Protein AF-A0A1A9EWR2-F1 (afdb_monomer_lite)

Sequence (98 aa):
MKRVVPVLILAWLPQLAFANCALDQQFCRTECEVRHFTDDAAVTGCKARCAVQRAICSTGKGAETAVELGKEGADAAVEASKDAWEGTKSFIKGISEP

Secondary structure (DSSP, 8-state):
--SSHHHHHHTSTTHHHHHHHHHHHHHHHHHHHHHTTT-HHHHHHHHHHHHHHHHHHHHS-TTHHHHHHHHHHHHHHHHHHHHHHHHHHHHHHHHH--

Radius of gyration: 23.82 Å; chains: 1; bounding box: 82×18×53 Å

Foldseek 3Di:
DPPPPVVVVVVPVVVVLLVVLVVQLVVQLVVLCVVQVPPVPSSVVSNVVSVLSSVCSVVVPRDPVVVVCVVVVVVVVVVVVVVVVVVVVVVVVVVVPD

Organism: NCBI:txid1821621

pLDDT: mean 70.27, std 13.45, range [47.06, 91.62]

Structure (mmCIF, N/CA/C/O backbone):
data_AF-A0A1A9EWR2-F1
#
_entry.id   AF-A0A1A9EWR2-F1
#
loop_
_atom_site.group_PDB
_atom_site.id
_atom_site.type_symbol
_atom_site.label_atom_id
_atom_site.label_alt_id
_atom_site.label_comp_id
_atom_site.label_asym_id
_atom_site.label_entity_id
_atom_site.label_seq_id
_atom_site.pdbx_PDB_ins_code
_atom_site.Cartn_x
_atom_site.Cartn_y
_atom_site.Cartn_z
_atom_site.occupancy
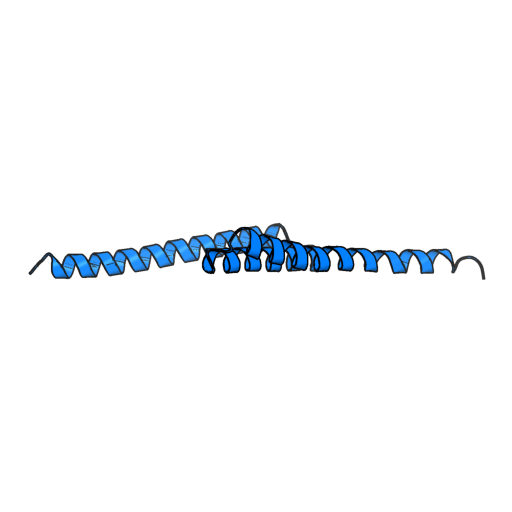_atom_site.B_iso_or_equiv
_atom_site.auth_seq_id
_atom_site.au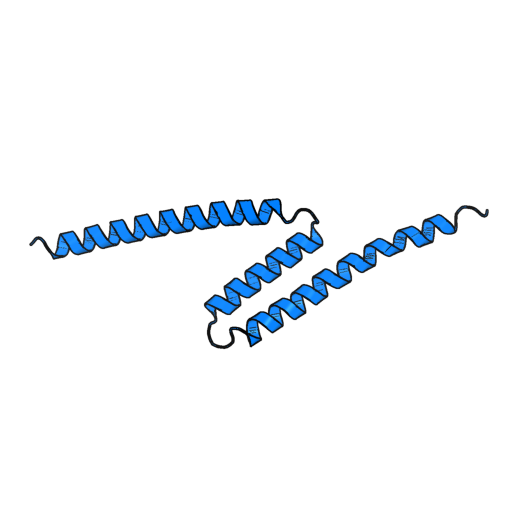th_comp_id
_atom_site.auth_asym_id
_atom_site.auth_atom_id
_atom_site.pdbx_PDB_model_num
ATOM 1 N N . MET A 1 1 ? 34.102 -0.776 -37.502 1.00 47.06 1 MET A N 1
ATOM 2 C CA . MET A 1 1 ? 33.338 -1.365 -36.377 1.00 47.06 1 MET A CA 1
ATOM 3 C C . MET A 1 1 ? 33.822 -0.772 -35.049 1.00 47.06 1 MET A C 1
ATOM 5 O O . MET A 1 1 ? 34.659 -1.367 -34.395 1.00 47.06 1 MET A O 1
ATOM 9 N N . LYS A 1 2 ? 33.427 0.458 -34.687 1.00 49.97 2 LYS A N 1
ATOM 10 C CA . LYS A 1 2 ? 33.910 1.110 -33.439 1.00 49.97 2 LYS A CA 1
ATOM 11 C C . LYS A 1 2 ? 32.907 2.079 -32.789 1.00 49.97 2 LYS A C 1
ATOM 13 O O . LYS A 1 2 ? 33.206 2.655 -31.756 1.00 49.97 2 LYS A O 1
ATOM 18 N N . ARG A 1 3 ? 31.711 2.241 -33.375 1.00 53.72 3 ARG A N 1
ATOM 19 C CA . ARG A 1 3 ? 30.647 3.151 -32.898 1.00 53.72 3 ARG A CA 1
ATOM 20 C C . ARG A 1 3 ? 29.394 2.443 -32.365 1.00 53.72 3 ARG A C 1
ATOM 22 O O . ARG A 1 3 ? 28.457 3.112 -31.962 1.00 53.72 3 ARG A O 1
ATOM 29 N N . VAL A 1 4 ? 29.377 1.108 -32.351 1.00 54.19 4 VAL A N 1
ATOM 30 C CA . VAL A 1 4 ? 28.228 0.297 -31.889 1.00 54.19 4 VAL A CA 1
ATOM 31 C C . VAL A 1 4 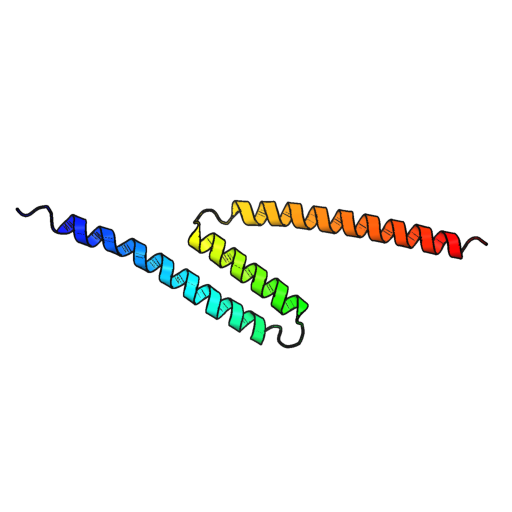? 28.269 -0.030 -30.390 1.00 54.19 4 VAL A C 1
ATOM 33 O O . VAL A 1 4 ? 27.254 -0.399 -29.816 1.00 54.19 4 VAL A O 1
ATOM 36 N N . VAL A 1 5 ? 29.419 0.160 -29.737 1.00 55.06 5 VAL A N 1
ATOM 37 C CA . VAL A 1 5 ? 29.623 -0.150 -28.310 1.00 55.06 5 VAL A CA 1
ATOM 38 C C . VAL A 1 5 ? 28.905 0.811 -27.337 1.00 55.06 5 VAL A C 1
ATOM 40 O O . VAL A 1 5 ? 28.362 0.314 -26.355 1.00 55.06 5 VAL A O 1
ATOM 43 N N . PRO A 1 6 ? 28.814 2.143 -27.557 1.00 53.56 6 PRO A N 1
ATOM 44 C CA . PRO A 1 6 ? 28.221 3.025 -26.547 1.00 53.56 6 PRO A CA 1
ATOM 45 C C . PRO A 1 6 ? 26.686 2.941 -26.496 1.00 53.56 6 PRO A C 1
ATOM 47 O O . PRO A 1 6 ? 26.094 3.240 -25.465 1.00 53.56 6 PRO A O 1
ATOM 50 N N . VAL A 1 7 ? 26.034 2.497 -27.577 1.00 54.75 7 VAL A N 1
ATOM 51 C CA . VAL A 1 7 ? 24.565 2.378 -27.646 1.00 54.75 7 VAL A CA 1
ATOM 52 C C . VAL A 1 7 ? 24.057 1.179 -26.838 1.00 54.75 7 VAL A C 1
ATOM 54 O O . VAL A 1 7 ? 22.976 1.245 -26.260 1.00 54.75 7 VAL A O 1
ATOM 57 N N . LEU A 1 8 ? 24.849 0.107 -26.726 1.00 54.69 8 LEU A N 1
ATOM 58 C CA . LEU A 1 8 ? 24.445 -1.087 -25.981 1.00 54.69 8 LEU A CA 1
ATOM 59 C C . LEU A 1 8 ? 24.399 -0.869 -24.458 1.00 54.69 8 LEU A C 1
ATOM 61 O O . LEU A 1 8 ? 23.637 -1.549 -23.781 1.00 54.69 8 LEU A O 1
ATOM 65 N N . ILE A 1 9 ? 25.175 0.080 -23.919 1.00 58.78 9 ILE A N 1
ATOM 66 C CA . ILE A 1 9 ? 25.259 0.338 -22.469 1.00 58.78 9 ILE A CA 1
ATOM 67 C C . ILE A 1 9 ? 24.085 1.208 -21.984 1.00 58.78 9 ILE A C 1
ATOM 69 O O . ILE A 1 9 ? 23.573 0.992 -20.888 1.00 58.78 9 ILE A O 1
ATOM 73 N N . LEU A 1 10 ? 23.579 2.132 -22.813 1.00 54.31 10 LEU A N 1
ATOM 74 C CA . LEU A 1 10 ? 22.406 2.949 -22.463 1.00 54.31 10 LEU A CA 1
ATOM 75 C C . LEU A 1 10 ? 21.079 2.171 -22.464 1.00 54.31 10 LEU A C 1
ATOM 77 O O . LEU A 1 10 ? 20.106 2.634 -21.875 1.00 54.31 10 LEU A O 1
ATOM 81 N N . ALA A 1 11 ? 21.030 0.987 -23.076 1.00 55.28 11 ALA A N 1
ATOM 82 C CA . ALA A 1 11 ? 19.821 0.165 -23.125 1.00 55.28 11 ALA A CA 1
ATOM 83 C C . ALA A 1 11 ? 19.534 -0.611 -21.818 1.00 55.28 11 ALA A C 1
ATOM 85 O O . ALA A 1 11 ? 18.460 -1.190 -21.683 1.00 55.28 11 ALA A O 1
ATOM 86 N N . TRP A 1 12 ? 20.465 -0.619 -20.853 1.00 47.25 12 TRP A N 1
ATOM 87 C CA . TRP A 1 12 ? 20.360 -1.414 -19.616 1.00 47.25 12 TRP A CA 1
ATOM 88 C C . TRP A 1 12 ? 19.943 -0.597 -18.382 1.00 47.25 12 TRP A C 1
ATOM 90 O O . TRP A 1 12 ? 19.533 -1.167 -17.375 1.00 47.25 12 TRP A O 1
ATOM 100 N N . LEU A 1 13 ? 19.964 0.739 -18.451 1.00 52.50 13 LEU A N 1
ATOM 101 C CA . LEU A 1 13 ? 19.504 1.590 -17.349 1.00 52.50 13 LEU A CA 1
ATOM 102 C C . LEU A 1 13 ? 17.998 1.508 -17.015 1.00 52.50 13 LEU A C 1
ATOM 104 O O . LEU A 1 13 ? 17.677 1.648 -15.833 1.00 52.50 13 LEU A O 1
ATOM 108 N N . PRO A 1 14 ? 17.051 1.255 -17.948 1.00 53.59 14 PRO A N 1
ATOM 109 C CA . PRO A 1 14 ? 15.631 1.257 -17.586 1.00 53.59 14 PRO A CA 1
ATOM 110 C C . PRO A 1 14 ? 15.223 0.070 -16.698 1.00 53.59 14 PRO A C 1
ATOM 112 O O . PRO A 1 14 ? 14.124 0.069 -16.156 1.00 53.59 14 PRO A O 1
ATOM 115 N N . GLN A 1 15 ? 16.099 -0.921 -16.495 1.00 52.47 15 GLN A N 1
ATOM 116 C CA . GLN A 1 15 ? 15.821 -2.098 -15.661 1.00 52.47 15 GLN A CA 1
ATOM 117 C C . GLN A 1 15 ? 15.844 -1.756 -14.155 1.00 52.47 15 GLN A C 1
ATOM 119 O O . GLN A 1 15 ? 15.219 -2.446 -13.353 1.00 52.47 15 GLN A O 1
ATOM 124 N N . LEU A 1 16 ? 16.531 -0.675 -13.763 1.00 53.00 16 LEU A N 1
ATOM 125 C CA . LEU A 1 16 ? 16.710 -0.286 -12.357 1.00 53.00 16 LEU A CA 1
ATOM 126 C C . LEU A 1 16 ? 15.482 0.425 -11.764 1.00 53.00 16 LEU A C 1
ATOM 128 O O . LEU A 1 16 ? 15.277 0.376 -10.553 1.00 53.00 16 LEU A O 1
ATOM 132 N N . ALA A 1 17 ? 14.626 1.027 -12.596 1.00 53.00 17 ALA A N 1
ATOM 133 C CA . ALA A 1 17 ? 13.398 1.677 -12.128 1.00 53.00 17 ALA A CA 1
ATOM 134 C C . ALA A 1 17 ? 12.356 0.662 -11.613 1.00 53.00 17 ALA A C 1
ATOM 136 O O . ALA A 1 17 ? 11.639 0.933 -10.652 1.00 53.00 17 ALA A O 1
ATOM 137 N N . PHE A 1 18 ? 12.318 -0.544 -12.191 1.00 52.56 18 PHE A N 1
ATOM 138 C CA . PHE A 1 18 ? 11.390 -1.605 -11.783 1.00 52.56 18 PHE A CA 1
ATOM 139 C C . PHE A 1 18 ? 11.752 -2.245 -10.435 1.00 52.56 18 PHE A C 1
ATOM 141 O O . PHE A 1 18 ? 10.867 -2.746 -9.738 1.00 52.56 18 PHE A O 1
ATOM 148 N N . ALA A 1 19 ? 13.030 -2.206 -10.042 1.00 54.16 19 ALA A N 1
ATOM 149 C CA . ALA A 1 19 ? 13.489 -2.775 -8.778 1.00 54.16 19 ALA A CA 1
ATOM 150 C C . ALA A 1 19 ? 13.001 -1.965 -7.566 1.00 54.16 19 ALA A C 1
ATOM 152 O O . ALA A 1 19 ? 12.644 -2.551 -6.544 1.00 54.16 19 ALA A O 1
ATOM 153 N N . ASN A 1 20 ? 12.911 -0.635 -7.692 1.00 64.25 20 ASN A N 1
ATOM 154 C CA . ASN A 1 20 ? 12.531 0.224 -6.573 1.00 64.25 20 ASN A CA 1
ATOM 155 C C . ASN A 1 20 ? 11.036 0.095 -6.239 1.00 64.25 20 ASN A C 1
ATOM 157 O O . ASN A 1 20 ? 10.694 -0.107 -5.083 1.00 64.25 20 ASN A O 1
ATOM 161 N N . CYS A 1 21 ? 10.144 0.085 -7.239 1.00 71.25 21 CYS A N 1
ATOM 162 C CA . CYS A 1 21 ? 8.694 0.016 -7.001 1.00 71.25 21 CYS A CA 1
ATOM 163 C C . CYS A 1 21 ? 8.231 -1.311 -6.364 1.00 71.25 21 CYS A C 1
ATOM 165 O O . CYS A 1 21 ? 7.262 -1.345 -5.604 1.00 71.25 21 CYS A O 1
ATOM 167 N N . ALA A 1 22 ? 8.883 -2.430 -6.702 1.00 73.00 22 ALA A N 1
ATOM 168 C CA . ALA A 1 22 ? 8.530 -3.735 -6.146 1.00 73.00 22 ALA A CA 1
ATOM 169 C C . ALA A 1 22 ? 8.991 -3.888 -4.690 1.00 73.00 22 ALA A C 1
ATOM 171 O O . ALA A 1 22 ? 8.261 -4.464 -3.879 1.00 73.00 22 ALA A O 1
ATOM 172 N N . LEU A 1 23 ? 10.168 -3.342 -4.371 1.00 79.06 23 LEU A N 1
ATOM 173 C CA . LEU A 1 23 ? 10.699 -3.298 -3.013 1.00 79.06 23 LEU A CA 1
ATOM 174 C C . LEU A 1 23 ? 9.870 -2.355 -2.129 1.00 79.06 23 LEU A C 1
ATOM 176 O O . LEU A 1 23 ? 9.526 -2.718 -1.005 1.00 79.06 23 LEU A O 1
ATOM 180 N N . ASP A 1 24 ? 9.451 -1.211 -2.677 1.00 79.12 24 ASP A N 1
ATOM 181 C CA . ASP A 1 24 ? 8.576 -0.246 -2.004 1.00 79.12 24 ASP A CA 1
ATOM 182 C C . ASP A 1 24 ? 7.217 -0.866 -1.644 1.00 79.12 24 ASP A C 1
ATOM 184 O O . ASP A 1 24 ? 6.724 -0.713 -0.531 1.00 79.12 24 ASP A O 1
ATOM 188 N N . GLN A 1 25 ? 6.639 -1.686 -2.533 1.00 80.94 25 GLN A N 1
ATOM 189 C CA . GLN A 1 25 ? 5.386 -2.391 -2.238 1.00 80.94 25 GLN A CA 1
ATOM 190 C C . GLN A 1 25 ? 5.518 -3.375 -1.060 1.00 80.94 25 GLN A C 1
ATOM 192 O O . GLN A 1 25 ? 4.582 -3.508 -0.268 1.00 80.94 25 GLN A O 1
ATOM 197 N N . GLN A 1 26 ? 6.644 -4.089 -0.955 1.00 83.44 26 GLN A N 1
ATOM 198 C CA . GLN A 1 26 ? 6.903 -5.004 0.163 1.00 83.44 26 GLN A CA 1
ATOM 199 C C . GLN A 1 26 ? 7.088 -4.235 1.475 1.00 83.44 26 GLN A C 1
ATOM 201 O O . GLN A 1 26 ? 6.466 -4.590 2.478 1.00 83.44 26 GLN A O 1
ATOM 206 N N . PHE A 1 27 ? 7.869 -3.152 1.457 1.00 86.94 27 PHE A N 1
ATOM 207 C CA . PHE A 1 27 ? 8.072 -2.301 2.629 1.00 86.94 27 PHE A CA 1
ATOM 208 C C . PHE A 1 27 ? 6.775 -1.630 3.085 1.00 86.94 27 PHE A C 1
ATOM 210 O O . PHE A 1 27 ? 6.409 -1.753 4.249 1.00 86.94 27 PHE A O 1
ATOM 217 N N . CYS A 1 28 ? 6.030 -1.020 2.164 1.00 86.56 28 CYS A N 1
ATOM 218 C CA . CYS A 1 28 ? 4.764 -0.347 2.447 1.00 86.56 28 CYS A CA 1
ATOM 219 C C . CYS A 1 28 ? 3.726 -1.321 3.028 1.00 86.56 28 CYS A C 1
ATOM 221 O O . CYS A 1 28 ? 3.095 -1.028 4.040 1.00 86.56 28 CYS A O 1
ATOM 223 N N . ARG A 1 29 ? 3.586 -2.530 2.458 1.00 86.44 29 ARG A N 1
ATOM 224 C CA . ARG A 1 29 ? 2.669 -3.555 2.993 1.00 86.44 29 ARG A CA 1
ATOM 225 C C . ARG A 1 29 ? 3.042 -3.971 4.418 1.00 86.44 29 ARG A C 1
ATOM 227 O O . ARG A 1 29 ? 2.156 -4.088 5.262 1.00 86.44 29 ARG A O 1
ATOM 234 N N . THR A 1 30 ? 4.331 -4.180 4.666 1.00 89.88 30 THR A N 1
ATOM 235 C CA . THR A 1 30 ? 4.836 -4.595 5.981 1.00 89.88 30 THR A CA 1
ATOM 236 C C . THR A 1 30 ? 4.669 -3.477 7.010 1.00 89.88 30 THR A C 1
ATOM 238 O O . THR A 1 30 ? 4.228 -3.735 8.126 1.00 89.88 30 THR A O 1
ATOM 241 N N . GLU A 1 31 ? 4.938 -2.224 6.632 1.00 89.56 31 GLU A N 1
ATOM 242 C CA . GLU A 1 31 ? 4.710 -1.063 7.496 1.00 89.56 31 GLU A CA 1
ATOM 243 C C . GLU A 1 31 ? 3.229 -0.932 7.869 1.00 89.56 31 GLU A C 1
ATOM 245 O O . GLU A 1 31 ? 2.921 -0.727 9.040 1.00 89.56 31 GLU A O 1
ATOM 250 N N . CYS A 1 32 ? 2.311 -1.118 6.914 1.00 88.44 32 CYS A N 1
ATOM 251 C CA . CYS A 1 32 ? 0.871 -1.093 7.177 1.00 88.44 32 CYS A CA 1
ATOM 252 C C . CYS A 1 32 ? 0.443 -2.153 8.200 1.00 88.44 32 CYS A C 1
ATOM 254 O O . CYS A 1 32 ? -0.358 -1.854 9.081 1.00 88.44 32 CYS A O 1
ATOM 256 N N . GLU A 1 33 ? 0.963 -3.380 8.098 1.00 87.56 33 GLU A N 1
ATOM 257 C CA . GLU A 1 33 ? 0.658 -4.452 9.058 1.00 87.56 33 GLU A CA 1
ATOM 258 C C . GLU A 1 33 ? 1.206 -4.142 10.454 1.00 87.56 33 GLU A C 1
ATOM 260 O O . GLU A 1 33 ? 0.519 -4.379 11.441 1.00 87.56 33 GLU A O 1
ATOM 265 N N . VAL A 1 34 ? 2.395 -3.539 10.549 1.00 91.62 34 VAL A N 1
ATOM 266 C CA . VAL A 1 34 ? 2.989 -3.141 11.836 1.00 91.62 34 VAL A CA 1
ATOM 267 C C . VAL A 1 34 ? 2.278 -1.924 12.444 1.00 91.62 34 VAL A C 1
ATOM 269 O O . VAL A 1 34 ? 2.049 -1.883 13.651 1.00 91.62 34 VAL A O 1
ATOM 272 N N . ARG A 1 35 ? 1.909 -0.926 11.633 1.00 87.81 35 ARG A N 1
ATOM 273 C CA . ARG A 1 35 ? 1.234 0.307 12.079 1.00 87.81 35 ARG A CA 1
ATOM 274 C C . ARG A 1 35 ? -0.227 0.085 12.457 1.00 87.81 35 ARG A C 1
ATOM 276 O O . ARG A 1 35 ? -0.708 0.756 13.365 1.00 87.81 35 ARG A O 1
ATOM 283 N N . HIS A 1 36 ? -0.916 -0.829 11.777 1.00 88.94 36 HIS A N 1
ATOM 284 C CA . HIS A 1 36 ? -2.349 -1.075 11.948 1.00 88.94 36 HIS A CA 1
ATOM 285 C C . HIS A 1 36 ? -2.658 -2.499 12.436 1.00 88.94 36 HIS A C 1
ATOM 287 O O . HIS A 1 36 ? -3.709 -3.041 12.122 1.00 88.94 36 HIS A O 1
ATOM 293 N N . PHE A 1 37 ? -1.781 -3.105 13.242 1.00 82.50 37 PHE A N 1
ATOM 294 C CA . PHE A 1 37 ? -1.938 -4.494 13.703 1.00 82.50 37 PHE A CA 1
ATOM 295 C C . PHE A 1 37 ? -3.243 -4.784 14.480 1.00 82.50 37 PHE A C 1
ATOM 297 O O . PHE A 1 37 ? -3.603 -5.948 14.635 1.00 82.50 37 PHE A O 1
ATOM 304 N N . THR A 1 38 ? -3.942 -3.755 14.979 1.00 83.44 38 THR A N 1
ATOM 305 C CA . THR A 1 38 ? -5.219 -3.876 15.711 1.00 83.44 38 THR A CA 1
ATOM 306 C C . THR A 1 38 ? -6.457 -3.657 14.841 1.00 83.44 38 THR A C 1
ATOM 308 O O . THR A 1 38 ? -7.561 -3.934 15.298 1.00 83.44 38 THR A O 1
ATOM 311 N N . ASP A 1 39 ? -6.295 -3.144 13.617 1.00 86.69 39 ASP A N 1
ATOM 312 C CA . ASP A 1 39 ? -7.385 -2.605 12.799 1.00 86.69 39 ASP A CA 1
ATOM 313 C C . ASP A 1 39 ? -7.289 -3.090 11.349 1.00 86.69 39 ASP A C 1
ATOM 315 O O . ASP A 1 39 ? -6.676 -2.461 10.483 1.00 86.69 39 ASP A O 1
ATOM 319 N N . ASP A 1 40 ? -7.967 -4.200 11.059 1.00 86.12 40 ASP A N 1
ATOM 320 C CA . ASP A 1 40 ? -7.973 -4.848 9.740 1.00 86.12 40 ASP A CA 1
ATOM 321 C C . ASP A 1 40 ? -8.496 -3.933 8.6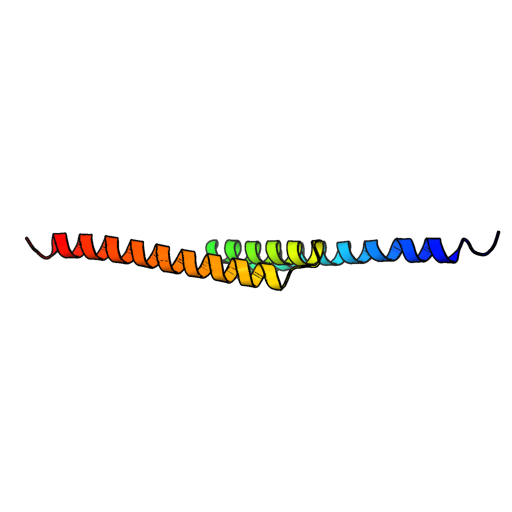15 1.00 86.12 40 ASP A C 1
ATOM 323 O O . ASP A 1 40 ? -7.994 -3.946 7.484 1.00 86.12 40 ASP A O 1
ATOM 327 N N . ALA A 1 41 ? -9.469 -3.070 8.926 1.00 83.56 41 ALA A N 1
ATOM 328 C CA . ALA A 1 41 ? -9.981 -2.075 7.985 1.00 83.56 41 ALA A CA 1
ATOM 329 C C . ALA A 1 41 ? -8.903 -1.039 7.614 1.00 83.56 41 ALA A C 1
ATOM 331 O O . ALA A 1 41 ? -8.749 -0.687 6.440 1.00 83.56 41 ALA A O 1
ATOM 332 N N . ALA A 1 42 ? -8.103 -0.600 8.592 1.00 83.94 42 ALA A N 1
ATOM 333 C CA . ALA A 1 42 ? -6.996 0.322 8.362 1.00 83.94 42 ALA A CA 1
ATOM 334 C C . ALA A 1 42 ? -5.835 -0.360 7.622 1.00 83.94 42 ALA A C 1
ATOM 336 O O . ALA A 1 42 ? -5.280 0.230 6.693 1.00 83.94 42 ALA A O 1
ATOM 337 N N . VAL A 1 43 ? -5.525 -1.626 7.939 1.00 87.38 43 VAL A N 1
ATOM 338 C CA . VAL A 1 43 ? -4.563 -2.448 7.179 1.00 87.38 43 VAL A CA 1
ATOM 339 C C . VAL A 1 43 ? -4.981 -2.544 5.716 1.00 87.38 43 VAL A C 1
ATOM 341 O O . VAL A 1 43 ? -4.158 -2.348 4.820 1.00 87.38 43 VAL A O 1
ATOM 344 N N . THR A 1 44 ? -6.261 -2.806 5.456 1.00 88.06 44 THR A N 1
ATOM 345 C CA . THR A 1 44 ? -6.795 -2.952 4.098 1.00 88.06 44 THR A CA 1
ATOM 346 C C . THR A 1 44 ? -6.728 -1.636 3.322 1.00 88.06 44 THR A C 1
ATOM 348 O O . THR A 1 44 ? -6.217 -1.614 2.199 1.00 88.06 44 THR A O 1
ATOM 351 N N . GLY A 1 45 ? -7.145 -0.519 3.928 1.00 86.81 45 GLY A N 1
ATOM 352 C CA . GLY A 1 45 ? -7.033 0.809 3.313 1.00 86.81 45 GLY A CA 1
ATOM 353 C C . GLY A 1 45 ? -5.579 1.225 3.051 1.00 86.81 45 GLY A C 1
ATOM 354 O O . GLY A 1 45 ? -5.253 1.764 1.991 1.00 86.81 45 GLY A O 1
ATOM 355 N N . CYS A 1 46 ? -4.675 0.906 3.977 1.00 87.44 46 CYS A N 1
ATOM 356 C CA . CYS A 1 46 ? -3.245 1.170 3.841 1.00 87.44 46 CYS A CA 1
ATOM 357 C C . CYS A 1 46 ? -2.620 0.328 2.709 1.00 87.44 46 CYS A C 1
ATOM 359 O O . CYS A 1 46 ? -1.942 0.867 1.831 1.00 87.44 46 CYS A O 1
ATOM 361 N N . LYS A 1 47 ? -2.949 -0.970 2.627 1.00 87.25 47 LYS A N 1
ATOM 362 C CA . LYS A 1 47 ? -2.542 -1.856 1.520 1.00 87.25 47 LYS A CA 1
ATOM 363 C C . LYS A 1 47 ? -3.068 -1.374 0.165 1.00 87.25 47 LYS A C 1
ATOM 365 O O . LYS A 1 47 ? -2.338 -1.460 -0.826 1.00 87.25 47 LYS A O 1
ATOM 370 N N . ALA A 1 48 ? -4.288 -0.836 0.111 1.00 85.44 48 ALA A N 1
ATOM 371 C CA . ALA A 1 48 ? -4.845 -0.242 -1.104 1.00 85.44 48 ALA A CA 1
ATOM 372 C C . ALA A 1 48 ? -4.031 0.981 -1.562 1.00 85.44 48 ALA A C 1
ATOM 374 O O . ALA A 1 48 ? -3.666 1.067 -2.735 1.00 85.44 48 ALA A O 1
ATOM 375 N N . ARG A 1 49 ? -3.631 1.870 -0.639 1.00 82.31 49 ARG A N 1
ATOM 376 C CA . ARG A 1 49 ? -2.703 2.979 -0.939 1.00 82.31 49 ARG A CA 1
ATOM 377 C C . ARG A 1 49 ? -1.358 2.495 -1.480 1.00 82.31 49 ARG A C 1
ATOM 379 O O . ARG A 1 49 ? -0.879 3.050 -2.466 1.00 82.31 49 ARG A O 1
ATOM 386 N N . CYS A 1 50 ? -0.769 1.452 -0.894 1.00 84.50 50 CYS A N 1
ATOM 387 C CA . CYS A 1 50 ? 0.482 0.872 -1.399 1.00 84.50 50 CYS A CA 1
ATOM 388 C C . CYS A 1 50 ? 0.326 0.306 -2.823 1.00 84.50 50 CYS A C 1
ATOM 390 O O . CYS A 1 50 ? 1.230 0.426 -3.649 1.00 84.50 50 CYS A O 1
ATOM 392 N N . ALA A 1 51 ? -0.820 -0.310 -3.133 1.00 83.88 51 ALA A N 1
ATOM 393 C CA . ALA A 1 51 ? -1.113 -0.811 -4.476 1.00 83.88 51 ALA A CA 1
ATOM 394 C C . ALA A 1 51 ? -1.244 0.330 -5.495 1.00 83.88 51 ALA A C 1
ATOM 396 O O . ALA A 1 51 ? -0.711 0.223 -6.600 1.00 83.88 51 ALA A O 1
ATOM 397 N N . VAL A 1 52 ? -1.872 1.442 -5.101 1.00 80.69 52 VAL A N 1
ATOM 398 C CA . VAL A 1 52 ? -1.934 2.660 -5.915 1.00 80.69 52 VAL A CA 1
ATOM 399 C C . VAL A 1 52 ? -0.533 3.233 -6.130 1.00 80.69 52 VAL A C 1
ATOM 401 O O . VAL A 1 52 ? -0.165 3.462 -7.274 1.00 80.69 52 VAL A O 1
ATOM 404 N N . GLN A 1 53 ? 0.300 3.373 -5.092 1.00 76.81 53 GLN A N 1
ATOM 405 C CA . GLN A 1 53 ? 1.690 3.828 -5.256 1.00 76.81 53 GLN A CA 1
ATOM 406 C C . GLN A 1 53 ? 2.493 2.939 -6.211 1.00 76.81 53 GLN A C 1
ATOM 408 O O . GLN A 1 53 ? 3.205 3.450 -7.076 1.00 76.81 53 GLN A O 1
ATOM 413 N N . ARG A 1 54 ? 2.336 1.612 -6.121 1.00 80.75 54 ARG A N 1
ATOM 414 C CA . ARG A 1 54 ? 2.964 0.681 -7.067 1.00 80.75 54 ARG A CA 1
ATOM 415 C C . ARG A 1 54 ? 2.485 0.932 -8.493 1.00 80.75 54 ARG A C 1
ATOM 417 O O . ARG A 1 54 ? 3.317 0.949 -9.395 1.00 80.75 54 ARG A O 1
ATOM 424 N N . ALA A 1 55 ? 1.182 1.140 -8.688 1.00 75.25 55 ALA A N 1
ATOM 425 C CA . ALA A 1 55 ? 0.630 1.481 -9.992 1.00 75.25 55 ALA A CA 1
ATOM 426 C C . ALA A 1 55 ? 1.260 2.783 -10.507 1.00 75.25 55 ALA A C 1
ATOM 428 O O . ALA A 1 55 ? 1.886 2.773 -11.557 1.00 75.25 55 ALA A O 1
ATOM 429 N N . ILE A 1 56 ? 1.238 3.861 -9.721 1.00 76.50 56 ILE A N 1
ATOM 430 C CA . ILE A 1 56 ? 1.857 5.155 -10.051 1.00 76.50 56 ILE A CA 1
ATOM 431 C C . ILE A 1 56 ? 3.329 4.994 -10.464 1.00 76.50 56 ILE A C 1
ATOM 433 O O . ILE A 1 56 ? 3.740 5.508 -11.504 1.00 76.50 56 ILE A O 1
ATOM 437 N N . CYS A 1 57 ? 4.099 4.241 -9.680 1.00 74.75 57 CYS A N 1
ATOM 438 C CA . CYS A 1 57 ? 5.521 3.989 -9.895 1.00 74.75 57 CYS A CA 1
ATOM 439 C C . CYS A 1 57 ? 5.777 3.133 -11.154 1.00 74.75 57 CYS A C 1
ATOM 441 O O . CYS A 1 57 ? 6.750 3.356 -11.869 1.00 74.75 57 CYS A O 1
ATOM 443 N N . SER A 1 58 ? 4.874 2.200 -11.480 1.00 68.44 58 SER A N 1
ATOM 444 C CA . SER A 1 58 ? 4.968 1.349 -12.675 1.00 68.44 58 SER A CA 1
ATOM 445 C C . SER A 1 58 ? 4.468 2.006 -13.965 1.00 68.44 58 SER A C 1
ATOM 447 O O . SER A 1 58 ? 4.952 1.670 -15.043 1.00 68.44 58 SER A O 1
ATOM 449 N N . THR A 1 59 ? 3.515 2.938 -13.871 1.00 67.38 59 THR A N 1
ATOM 450 C CA . THR A 1 59 ? 2.851 3.541 -15.037 1.00 67.38 59 THR A CA 1
ATOM 451 C C . THR A 1 59 ? 3.233 5.007 -15.260 1.00 67.38 59 THR A C 1
ATOM 453 O O . THR A 1 59 ? 2.809 5.590 -16.254 1.00 67.38 59 THR A O 1
ATOM 456 N N . GLY A 1 60 ? 4.023 5.626 -14.373 1.00 57.03 60 GLY A N 1
ATOM 457 C CA . GLY A 1 60 ? 4.628 6.957 -14.546 1.00 57.03 60 GLY A CA 1
ATOM 458 C C . GLY A 1 60 ? 3.665 8.155 -14.621 1.00 57.03 60 GLY A C 1
ATOM 459 O O . GLY A 1 60 ? 4.127 9.288 -14.685 1.00 57.03 60 GLY A O 1
ATOM 460 N N . LYS A 1 61 ? 2.340 7.945 -14.602 1.00 54.34 61 LYS A N 1
ATOM 461 C CA . LYS A 1 61 ? 1.301 8.985 -14.800 1.00 54.34 61 LYS A CA 1
ATOM 462 C C . LYS A 1 61 ? 0.540 9.389 -13.526 1.00 54.34 61 LYS A C 1
ATOM 464 O O . LYS A 1 61 ? -0.565 9.912 -13.580 1.00 54.34 61 LYS A O 1
ATOM 469 N N . GLY A 1 62 ? 1.083 9.073 -12.359 1.00 50.66 62 GLY A N 1
ATOM 470 C CA . GLY A 1 62 ? 0.243 8.739 -11.212 1.00 50.66 62 GLY A CA 1
ATOM 471 C C . GLY A 1 62 ? -0.202 9.832 -10.237 1.00 50.66 62 GLY A C 1
ATOM 472 O O . GLY A 1 62 ? -0.846 9.494 -9.251 1.00 50.66 62 GLY A O 1
ATOM 473 N N . ALA A 1 63 ? 0.091 11.111 -10.463 1.00 53.25 63 ALA A N 1
ATOM 474 C CA . ALA A 1 63 ? -0.378 12.160 -9.548 1.00 53.25 63 ALA A CA 1
ATOM 475 C C . ALA A 1 63 ? -1.806 12.640 -9.875 1.00 53.25 63 ALA A C 1
ATOM 477 O O . ALA A 1 63 ? -2.610 12.835 -8.968 1.00 53.25 63 ALA A O 1
ATOM 478 N N . GLU A 1 64 ? -2.150 12.776 -11.158 1.00 51.66 64 GLU A N 1
ATOM 479 C CA . GLU A 1 64 ? -3.442 13.335 -11.589 1.00 51.66 64 GLU A CA 1
ATOM 480 C C . GLU A 1 64 ? -4.591 12.328 -11.412 1.00 51.66 64 GLU A C 1
ATOM 482 O O . GLU A 1 64 ? -5.641 12.662 -10.870 1.00 51.66 64 GLU A O 1
ATOM 487 N N . THR A 1 65 ? -4.370 11.055 -11.757 1.00 56.34 65 THR A N 1
ATOM 488 C CA . THR A 1 65 ? -5.400 10.004 -11.658 1.00 56.34 65 THR A CA 1
ATOM 489 C C . THR A 1 65 ? -5.778 9.659 -10.213 1.00 56.34 65 THR A C 1
ATOM 491 O O . THR A 1 65 ? -6.925 9.318 -9.944 1.00 56.34 65 THR A O 1
ATOM 494 N N . ALA A 1 66 ? -4.841 9.755 -9.264 1.00 55.72 66 ALA A N 1
ATOM 495 C CA . ALA A 1 66 ? -5.121 9.477 -7.855 1.00 55.72 66 ALA A CA 1
ATOM 496 C C . ALA A 1 66 ? -5.974 10.576 -7.195 1.00 55.72 66 ALA A C 1
ATOM 498 O O . ALA A 1 66 ? -6.773 10.279 -6.309 1.00 55.72 66 ALA A O 1
ATOM 499 N N . VAL A 1 67 ? -5.823 11.831 -7.633 1.00 52.84 67 VAL A N 1
ATOM 500 C CA . VAL A 1 67 ? -6.643 12.956 -7.160 1.00 52.84 67 VAL A CA 1
ATOM 501 C C . VAL A 1 67 ? -8.054 12.884 -7.743 1.00 52.84 67 VAL A C 1
ATOM 503 O O . VAL A 1 67 ? -9.011 13.072 -6.997 1.00 52.84 67 VAL A O 1
ATOM 506 N N . GLU A 1 68 ? -8.190 12.558 -9.031 1.00 54.44 68 GLU A N 1
ATOM 507 C CA . GLU A 1 68 ? -9.494 12.388 -9.695 1.00 54.44 68 GLU A CA 1
ATOM 508 C C . GLU A 1 68 ? -10.289 11.220 -9.087 1.00 54.44 68 GLU A C 1
ATOM 510 O O . GLU A 1 68 ? -11.402 11.422 -8.607 1.00 54.44 68 GLU A O 1
ATOM 515 N N . LEU A 1 69 ? -9.677 10.034 -8.950 1.00 58.19 69 LEU A N 1
ATOM 516 C CA . LEU A 1 69 ? -10.318 8.882 -8.294 1.00 58.19 69 LEU A CA 1
ATOM 517 C C . LEU A 1 69 ? -10.619 9.139 -6.810 1.00 58.19 69 LEU A C 1
ATOM 519 O O . LEU A 1 69 ? -11.597 8.623 -6.273 1.00 58.19 69 LEU A O 1
ATOM 523 N N . GLY A 1 70 ? -9.778 9.927 -6.134 1.00 56.56 70 GLY A N 1
ATOM 524 C CA . GLY A 1 70 ? -9.999 10.336 -4.750 1.00 56.56 70 GLY A CA 1
ATOM 525 C C . GLY A 1 70 ? -11.185 11.288 -4.595 1.00 56.56 70 GLY A C 1
ATOM 526 O O . GLY A 1 70 ? -11.930 11.158 -3.627 1.00 56.56 70 GLY A O 1
ATOM 527 N N . LYS A 1 71 ? -11.388 12.208 -5.547 1.00 58.19 71 LYS A N 1
ATOM 528 C CA . LYS A 1 71 ? -12.564 13.087 -5.591 1.00 58.19 71 LYS A CA 1
ATOM 529 C C . LYS A 1 71 ? -13.833 12.310 -5.915 1.00 58.19 71 LYS A C 1
ATOM 531 O O . LYS A 1 71 ? -14.773 12.381 -5.138 1.00 58.19 71 LYS A O 1
ATOM 536 N N . GLU A 1 72 ? -13.836 11.512 -6.983 1.00 59.75 72 GLU A N 1
ATOM 537 C CA . GLU A 1 72 ? -15.004 10.698 -7.351 1.00 59.75 72 GLU A CA 1
ATOM 538 C C . GLU A 1 72 ? -15.393 9.717 -6.237 1.00 59.75 72 GLU A C 1
ATOM 540 O O . GLU A 1 72 ? -16.570 9.580 -5.910 1.00 59.75 72 GLU A O 1
ATOM 545 N N . GLY A 1 73 ? -14.411 9.074 -5.595 1.00 62.44 73 GLY A N 1
ATOM 546 C CA . GLY A 1 73 ? -14.660 8.182 -4.463 1.00 62.44 73 GLY A CA 1
ATOM 547 C C . GLY A 1 73 ? -15.180 8.906 -3.217 1.00 62.44 73 GLY A C 1
ATOM 548 O O . GLY A 1 73 ? -16.015 8.356 -2.499 1.00 62.44 73 GLY A O 1
ATOM 549 N N . ALA A 1 74 ? -14.720 10.133 -2.957 1.00 63.09 74 ALA A N 1
ATOM 550 C CA . ALA A 1 74 ? -15.194 10.942 -1.836 1.00 63.09 74 ALA A CA 1
ATOM 551 C C . ALA A 1 74 ? -16.619 11.467 -2.065 1.00 63.09 74 ALA A C 1
ATOM 553 O O . ALA A 1 74 ? -17.445 11.352 -1.163 1.00 63.09 74 ALA A O 1
ATOM 554 N N . ASP A 1 75 ? -16.931 11.978 -3.259 1.00 64.44 75 ASP A N 1
ATOM 555 C CA . ASP A 1 75 ? -18.285 12.411 -3.627 1.00 64.44 75 ASP A CA 1
ATOM 556 C C . ASP A 1 75 ? -19.276 11.236 -3.584 1.00 64.44 75 ASP A C 1
ATOM 558 O O . ASP A 1 75 ? -20.343 11.349 -2.979 1.00 64.44 75 ASP A O 1
ATOM 562 N N . ALA A 1 76 ? -18.895 10.065 -4.111 1.00 64.94 76 ALA A N 1
ATOM 563 C CA . ALA A 1 76 ? -19.725 8.862 -4.038 1.00 64.94 76 ALA A CA 1
ATOM 564 C C . ALA A 1 76 ? -19.964 8.396 -2.589 1.00 64.94 76 ALA A C 1
ATOM 566 O O . ALA A 1 76 ? -21.071 7.980 -2.243 1.00 64.94 76 ALA A O 1
ATOM 567 N N . ALA A 1 77 ? -18.952 8.487 -1.721 1.00 66.50 77 ALA A N 1
ATOM 568 C CA . ALA A 1 77 ? -19.091 8.149 -0.306 1.00 66.50 77 ALA A CA 1
ATOM 569 C C . ALA A 1 77 ? -19.987 9.145 0.452 1.00 66.50 77 ALA A C 1
ATOM 571 O O . ALA A 1 77 ? -20.745 8.737 1.337 1.00 66.50 77 ALA A O 1
ATOM 572 N N . VAL A 1 78 ? -19.920 10.436 0.111 1.00 73.88 78 VAL A N 1
ATOM 573 C CA . VAL A 1 78 ? -20.775 11.480 0.693 1.00 73.88 78 VAL A CA 1
ATOM 574 C C . VAL A 1 78 ? -22.232 11.277 0.286 1.00 73.88 78 VAL A C 1
ATOM 576 O O . VAL A 1 78 ? -23.096 11.301 1.161 1.00 73.88 78 VAL A O 1
ATOM 579 N N . GLU A 1 79 ? -22.510 11.023 -0.993 1.00 70.56 79 GLU A N 1
ATOM 580 C CA . GLU A 1 79 ? -23.877 10.782 -1.476 1.00 70.56 79 GLU A CA 1
ATOM 581 C C . GLU A 1 79 ? -24.462 9.489 -0.888 1.00 70.56 79 GLU A C 1
ATOM 583 O O . GLU A 1 79 ? -25.544 9.524 -0.305 1.00 70.56 79 GLU A O 1
ATOM 588 N N . ALA A 1 80 ? -23.700 8.387 -0.869 1.00 72.12 80 ALA A N 1
ATOM 589 C CA . ALA A 1 80 ? -24.137 7.148 -0.217 1.00 72.12 80 ALA A CA 1
ATOM 590 C C . ALA A 1 80 ? -24.412 7.331 1.289 1.00 72.12 80 ALA A C 1
ATOM 592 O O . ALA A 1 80 ? -25.356 6.753 1.833 1.00 72.12 80 ALA A O 1
ATOM 593 N N . SER A 1 81 ? -23.614 8.158 1.974 1.00 69.94 81 SER A N 1
ATOM 594 C CA . SER A 1 81 ? -23.840 8.491 3.388 1.00 69.94 81 SER A CA 1
ATOM 595 C C . SER A 1 81 ? -25.095 9.344 3.585 1.00 69.94 81 SER A C 1
ATOM 597 O O . SER A 1 81 ? -25.806 9.165 4.572 1.00 69.94 81 SER A O 1
ATOM 599 N N . LYS A 1 82 ? -25.388 10.253 2.651 1.00 80.44 82 LYS A N 1
ATOM 600 C CA . LYS A 1 82 ? -26.600 11.081 2.639 1.00 80.44 82 LYS A CA 1
ATOM 601 C C . LYS A 1 82 ? -27.855 10.230 2.470 1.00 80.44 82 LYS A C 1
ATOM 603 O O . LYS A 1 82 ? -28.776 10.363 3.271 1.00 80.44 82 LYS A O 1
ATOM 608 N N . ASP A 1 83 ? -27.861 9.326 1.491 1.00 77.88 83 ASP A N 1
ATOM 609 C CA . ASP A 1 83 ? -28.975 8.405 1.245 1.00 77.88 83 ASP A CA 1
ATOM 610 C C . ASP A 1 83 ? -29.221 7.484 2.449 1.00 77.88 83 ASP A C 1
ATOM 612 O O . ASP A 1 83 ? -30.360 7.307 2.891 1.00 77.88 83 ASP A O 1
ATOM 616 N N . ALA A 1 84 ? -28.151 6.951 3.049 1.00 79.94 84 ALA A N 1
ATOM 617 C CA . ALA A 1 84 ? -28.249 6.134 4.257 1.00 79.94 84 ALA A CA 1
ATOM 618 C C . ALA A 1 84 ? -28.818 6.921 5.455 1.00 79.94 84 ALA A C 1
ATOM 620 O O . ALA A 1 84 ? -29.624 6.393 6.234 1.00 79.94 84 ALA A O 1
ATOM 621 N N . TRP A 1 85 ? -28.437 8.195 5.600 1.00 78.00 85 TRP A N 1
ATOM 622 C CA . TRP A 1 85 ? -28.943 9.063 6.662 1.00 78.00 85 TRP A CA 1
ATOM 623 C C . TRP A 1 85 ? -30.422 9.414 6.448 1.00 78.00 85 TRP A C 1
ATOM 625 O O . TRP A 1 85 ? -31.216 9.310 7.385 1.00 78.00 85 TRP A O 1
ATOM 635 N N . GLU A 1 86 ? -30.829 9.768 5.229 1.00 78.88 86 GLU A N 1
ATOM 636 C CA . GLU A 1 86 ? -32.226 10.097 4.906 1.00 78.88 86 GLU A CA 1
ATOM 637 C C . GLU A 1 86 ? -33.156 8.879 5.052 1.00 78.88 86 GLU A C 1
ATOM 639 O O . GLU A 1 86 ? -34.262 9.001 5.595 1.00 78.88 86 GLU A O 1
ATOM 644 N N . GLY A 1 87 ? -32.688 7.682 4.678 1.00 79.06 87 GLY A N 1
ATOM 645 C CA . GLY A 1 87 ? -33.398 6.426 4.935 1.00 79.06 87 GLY A CA 1
ATOM 646 C C . GLY A 1 87 ? -33.597 6.163 6.433 1.00 79.06 87 GLY A C 1
ATOM 647 O O . GLY A 1 87 ? -34.709 5.869 6.877 1.00 79.06 87 GLY A O 1
ATOM 648 N N . THR A 1 88 ? -32.548 6.363 7.237 1.00 81.00 88 THR A N 1
ATOM 649 C CA . THR A 1 88 ? -32.608 6.222 8.704 1.00 81.00 88 THR A CA 1
ATOM 650 C C . THR A 1 88 ? -33.564 7.240 9.331 1.00 81.00 88 THR A C 1
ATOM 652 O O . THR A 1 88 ? -34.349 6.905 10.219 1.00 81.00 88 THR A O 1
ATOM 655 N N . LYS A 1 89 ? -33.551 8.485 8.845 1.00 77.19 89 LYS A N 1
ATOM 656 C CA . LYS A 1 89 ? -34.429 9.559 9.321 1.00 77.19 89 LYS A CA 1
ATOM 657 C C . LYS A 1 89 ? -35.901 9.260 9.040 1.00 77.19 89 LYS A C 1
ATOM 659 O O . LYS A 1 89 ? -36.728 9.479 9.920 1.00 77.19 89 LYS A O 1
ATOM 664 N N . SER A 1 90 ? -36.224 8.722 7.862 1.00 75.25 90 SER A N 1
ATOM 665 C CA . SER A 1 90 ? -37.591 8.302 7.517 1.00 75.25 90 SER A CA 1
ATOM 666 C C . SER A 1 90 ? -38.084 7.161 8.409 1.00 75.25 90 SER A C 1
ATOM 668 O O . SER A 1 90 ? -39.235 7.171 8.842 1.00 75.25 90 SER A O 1
ATOM 670 N N . PHE A 1 91 ? -37.200 6.222 8.753 1.00 78.00 91 PHE A N 1
ATOM 671 C CA . PHE A 1 91 ? -37.524 5.115 9.654 1.00 78.00 91 PHE A CA 1
ATOM 672 C C . PHE A 1 91 ? -37.772 5.587 11.096 1.00 78.00 91 PHE A C 1
ATOM 674 O O . PHE A 1 91 ? -38.749 5.181 11.717 1.00 78.00 91 PHE A O 1
ATOM 681 N N . ILE A 1 92 ? -36.936 6.496 11.617 1.00 78.56 92 ILE A N 1
ATOM 682 C CA . ILE A 1 92 ? -37.121 7.091 12.953 1.00 78.56 92 ILE A CA 1
ATOM 683 C C . ILE A 1 92 ? -38.422 7.899 13.008 1.00 78.56 92 ILE A C 1
ATOM 685 O O . ILE A 1 92 ? -39.169 7.788 13.978 1.00 78.56 92 ILE A O 1
ATOM 689 N N . LYS A 1 93 ? -38.725 8.671 11.958 1.00 72.50 93 LYS A N 1
ATOM 690 C CA . LYS A 1 93 ? -39.934 9.500 11.905 1.00 72.50 93 LYS A CA 1
ATOM 691 C C . LYS A 1 93 ? -41.218 8.663 11.881 1.00 72.50 93 LYS A C 1
ATOM 693 O O . LYS A 1 93 ? -42.168 9.010 12.571 1.00 72.50 93 LYS A O 1
ATOM 698 N N . GLY A 1 94 ? -41.208 7.530 11.172 1.00 68.75 94 GLY A N 1
ATOM 699 C CA . GLY A 1 94 ? -42.315 6.566 11.163 1.00 68.75 94 GLY A CA 1
ATOM 700 C C . GLY A 1 94 ? -42.505 5.790 12.474 1.00 68.75 94 GLY A C 1
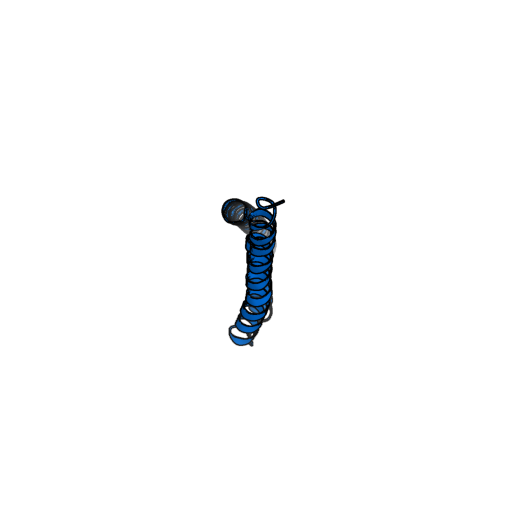ATOM 701 O O . GLY A 1 94 ? -43.549 5.182 12.664 1.00 68.75 94 GLY A O 1
ATOM 702 N N . ILE A 1 95 ? -41.520 5.808 13.378 1.00 71.81 95 ILE A N 1
ATOM 703 C CA . ILE A 1 95 ? -41.625 5.225 14.728 1.00 71.81 95 ILE A CA 1
ATOM 704 C C . ILE A 1 95 ? -42.067 6.280 15.759 1.00 71.81 95 ILE A C 1
ATOM 706 O O . ILE A 1 95 ? -42.674 5.932 16.770 1.00 71.81 95 ILE A O 1
ATOM 710 N N . SER A 1 96 ? -41.768 7.565 15.532 1.00 66.75 96 SER A N 1
ATOM 711 C CA . SER A 1 96 ? -42.081 8.660 16.465 1.00 66.75 96 SER A CA 1
ATOM 712 C C . SER A 1 96 ? -43.455 9.313 16.274 1.00 66.75 96 SER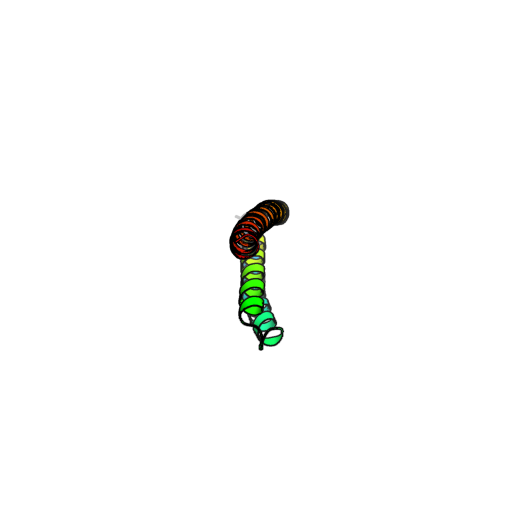 A C 1
ATOM 714 O O . SER A 1 96 ? -43.911 10.010 17.178 1.00 66.75 96 SER A O 1
ATOM 716 N N . GLU A 1 97 ? -44.105 9.113 15.128 1.00 54.28 97 GLU A N 1
ATOM 717 C CA . GLU A 1 97 ? -45.500 9.504 14.888 1.00 54.28 97 GLU A CA 1
ATOM 718 C C . GLU A 1 97 ? -46.358 8.223 14.828 1.00 54.28 97 GLU A C 1
ATOM 720 O O . GLU A 1 97 ? -46.299 7.525 13.815 1.00 54.28 97 GLU A O 1
ATOM 725 N N . PRO A 1 98 ? -47.066 7.852 15.918 1.00 56.97 98 PRO A N 1
ATOM 726 C CA . PRO A 1 98 ? -48.028 6.747 15.910 1.00 56.97 98 PRO A CA 1
ATOM 727 C C . PRO A 1 98 ? -49.261 7.034 15.042 1.00 56.97 98 PRO A C 1
ATOM 729 O O . PRO A 1 98 ? -49.633 8.223 14.898 1.00 56.97 98 PRO A O 1
#